Protein AF-A0AAV6AL67-F1 (afdb_monomer_lite)

Secondary structure (DSSP, 8-state):
-------S-EEEEE-TTS-EEEEE--PPP---SS--S--SS--EEEPPPPB-TTS-S-TTT---B-HHHHHHHHHHHHHTT-EEE---

Structure (mmCIF, N/CA/C/O backbone):
data_AF-A0AAV6AL67-F1
#
_entry.id   AF-A0AAV6AL67-F1
#
loop_
_atom_site.group_PDB
_atom_site.id
_atom_site.type_symbol
_atom_site.label_atom_id
_atom_site.label_alt_id
_atom_site.label_comp_id
_atom_site.label_asym_id
_atom_site.label_entity_id
_atom_site.label_seq_id
_atom_site.pdbx_PDB_ins_code
_atom_site.Cartn_x
_atom_site.Cartn_y
_atom_site.Cartn_z
_atom_site.occupancy
_atom_site.B_iso_or_equiv
_atom_site.auth_seq_id
_atom_site.auth_comp_id
_atom_site.auth_asym_id
_atom_site.auth_atom_id
_atom_site.pdbx_PDB_model_num
ATOM 1 N N . MET A 1 1 ? -7.555 26.431 18.061 1.00 41.31 1 MET A N 1
ATOM 2 C CA . MET A 1 1 ? -8.313 25.179 18.247 1.00 41.31 1 MET A CA 1
ATOM 3 C C . MET A 1 1 ? -9.217 25.049 17.031 1.00 41.31 1 MET A C 1
ATOM 5 O O . MET A 1 1 ? -10.281 25.643 17.019 1.00 41.31 1 MET A O 1
ATOM 9 N N . LEU A 1 2 ? -8.703 24.480 15.937 1.00 44.72 2 LEU A N 1
ATOM 10 C CA . LEU A 1 2 ? -9.443 24.381 14.675 1.00 44.72 2 LEU A CA 1
ATOM 11 C C . LEU A 1 2 ? -10.198 23.052 14.683 1.00 44.72 2 LEU A C 1
ATOM 13 O O . LEU A 1 2 ? -9.563 22.003 14.804 1.00 44.72 2 LEU A O 1
ATOM 17 N N . ASP A 1 3 ? -11.526 23.114 14.589 1.00 47.50 3 ASP A N 1
ATOM 18 C CA . ASP A 1 3 ? -12.383 21.949 14.375 1.00 47.50 3 ASP A CA 1
ATOM 19 C C . ASP A 1 3 ? -11.887 21.197 13.137 1.00 47.50 3 ASP A C 1
ATOM 21 O O . ASP A 1 3 ? -11.984 21.676 12.006 1.00 47.50 3 ASP A O 1
ATOM 25 N N . SER A 1 4 ? -11.284 20.029 13.356 1.00 54.53 4 SER A N 1
ATOM 26 C CA . SER A 1 4 ? -10.886 19.157 12.256 1.00 54.53 4 SER A CA 1
ATOM 27 C C . SER A 1 4 ? -12.151 18.542 11.656 1.00 54.53 4 SER A C 1
ATOM 29 O O . SER A 1 4 ? -12.985 18.044 12.418 1.00 54.53 4 SER A O 1
ATOM 31 N N . PRO A 1 5 ? -12.324 18.556 10.323 1.00 56.00 5 PRO A N 1
ATOM 32 C CA . PRO A 1 5 ? -13.528 18.037 9.687 1.00 56.00 5 PRO A CA 1
ATOM 33 C C . PRO A 1 5 ? -13.677 16.551 10.025 1.00 56.00 5 PRO A C 1
ATO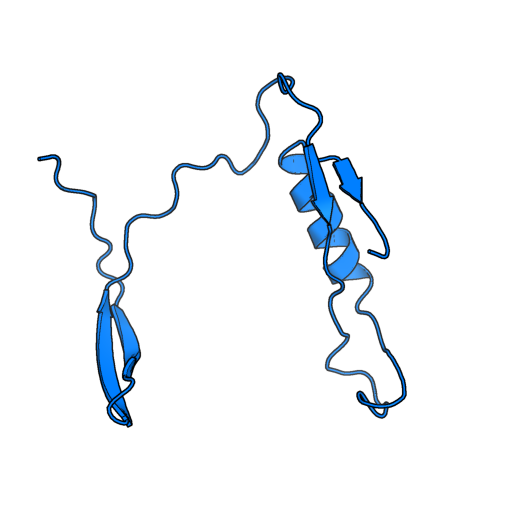M 35 O O . PRO A 1 5 ? -12.914 15.705 9.564 1.00 56.00 5 PRO A O 1
ATOM 38 N N . THR A 1 6 ? -14.636 16.232 10.889 1.00 59.44 6 THR A N 1
ATOM 39 C CA . THR A 1 6 ? -14.909 14.860 11.315 1.00 59.44 6 THR A CA 1
ATOM 40 C C . THR A 1 6 ? -15.813 14.198 10.288 1.00 59.44 6 THR A C 1
ATOM 42 O O . THR A 1 6 ? -16.853 14.735 9.907 1.00 59.44 6 THR A O 1
ATOM 45 N N . THR A 1 7 ? -15.413 13.023 9.807 1.00 73.69 7 THR A N 1
ATOM 46 C CA . THR A 1 7 ? -16.275 12.230 8.927 1.00 73.69 7 THR A CA 1
ATOM 47 C C . THR A 1 7 ? -17.393 11.582 9.751 1.00 73.69 7 THR A C 1
ATOM 49 O O . THR A 1 7 ? -17.227 11.303 10.941 1.00 73.69 7 THR A O 1
ATOM 52 N N . LYS A 1 8 ? -18.558 11.340 9.136 1.00 84.44 8 LYS A N 1
ATOM 53 C CA . LYS A 1 8 ? -19.682 10.644 9.797 1.00 84.44 8 LYS A CA 1
ATOM 54 C C . LYS A 1 8 ? -19.480 9.121 9.848 1.00 84.44 8 LYS A C 1
ATOM 56 O O . LYS A 1 8 ? -20.247 8.425 10.503 1.00 84.44 8 LYS A O 1
ATOM 61 N N . THR A 1 9 ? -18.464 8.604 9.162 1.00 93.44 9 THR A N 1
ATOM 62 C CA . THR A 1 9 ? -18.205 7.170 9.046 1.00 93.44 9 THR A CA 1
ATOM 63 C C . THR A 1 9 ? -17.670 6.607 10.358 1.00 93.44 9 THR A C 1
ATOM 65 O O . THR A 1 9 ? -16.670 7.090 10.900 1.00 93.44 9 THR A O 1
ATOM 68 N N . THR A 1 10 ? -18.327 5.563 10.854 1.00 95.38 10 THR A N 1
ATOM 69 C CA . THR A 1 10 ? -17.944 4.850 12.073 1.00 95.38 10 THR A CA 1
ATOM 70 C C . THR A 1 10 ? -17.705 3.370 11.786 1.00 95.38 10 THR A C 1
ATOM 72 O O . THR A 1 10 ? -18.287 2.793 10.869 1.00 95.38 10 THR A O 1
ATOM 75 N N . LEU A 1 11 ? -16.810 2.764 12.564 1.00 96.25 11 LEU A N 1
ATOM 76 C CA . LEU A 1 11 ? -16.453 1.348 12.516 1.00 96.25 11 LEU A CA 1
ATOM 77 C C . LEU A 1 11 ? -16.507 0.762 13.923 1.00 96.25 11 LEU A C 1
ATOM 79 O O . LEU A 1 11 ? -16.188 1.437 14.894 1.00 96.25 11 LEU A O 1
ATOM 83 N N . ARG A 1 12 ? -16.859 -0.514 14.050 1.00 97.75 12 ARG A N 1
ATOM 84 C CA . ARG A 1 12 ? -16.762 -1.237 15.321 1.00 97.75 12 ARG A CA 1
ATOM 85 C C . ARG A 1 12 ? -15.398 -1.918 15.399 1.00 97.75 12 ARG A C 1
ATOM 87 O O . ARG A 1 12 ? -15.126 -2.797 14.588 1.00 97.75 12 ARG A O 1
ATOM 94 N N . LEU A 1 13 ? -14.553 -1.514 16.347 1.00 97.56 13 LEU A N 1
ATOM 95 C CA . LEU A 1 13 ? -13.192 -2.036 16.511 1.00 97.56 13 LEU A CA 1
ATOM 96 C C . LEU A 1 13 ? -13.029 -2.777 17.846 1.00 97.56 13 LEU A C 1
ATOM 98 O O . LEU A 1 13 ? -13.637 -2.370 18.842 1.00 97.56 13 LEU A O 1
ATOM 102 N N . PRO A 1 14 ? -12.213 -3.847 17.890 1.00 97.81 14 PRO A N 1
ATOM 103 C CA . PRO A 1 14 ? -11.894 -4.528 19.137 1.00 97.81 14 PRO A CA 1
ATOM 104 C C . PRO A 1 14 ? -11.108 -3.613 20.086 1.00 97.81 14 PRO A C 1
ATOM 106 O O . PRO A 1 14 ? -10.323 -2.765 19.656 1.00 97.81 14 PRO A O 1
ATOM 109 N N . THR A 1 15 ? -11.315 -3.795 21.388 1.00 97.44 15 THR A N 1
ATOM 110 C CA . THR A 1 15 ? -10.553 -3.125 22.448 1.00 97.44 15 THR A CA 1
ATOM 111 C C . THR A 1 15 ? -9.550 -4.082 23.082 1.00 97.44 15 THR A C 1
ATOM 113 O O . THR A 1 15 ? -9.730 -5.299 23.069 1.00 97.44 15 THR A O 1
ATOM 116 N N . LEU A 1 16 ? -8.519 -3.530 23.729 1.00 96.38 16 LEU A N 1
ATOM 117 C CA . LEU A 1 16 ? -7.570 -4.319 24.527 1.00 96.38 16 LEU A CA 1
ATOM 118 C C . LEU A 1 16 ? -8.243 -5.068 25.691 1.00 96.38 16 LEU A C 1
ATOM 120 O O . LEU A 1 16 ? -7.731 -6.085 26.142 1.00 96.38 16 LEU A O 1
ATOM 124 N N . SER A 1 17 ? -9.399 -4.592 26.161 1.00 96.31 17 SER A N 1
ATOM 125 C CA . SER A 1 17 ? -10.208 -5.254 27.191 1.00 96.31 17 SER A CA 1
ATOM 126 C C . SER A 1 17 ? -11.071 -6.411 26.663 1.00 96.31 17 SER A C 1
ATOM 128 O O . SER A 1 17 ? -11.872 -6.955 27.417 1.00 96.31 17 SER A O 1
ATOM 130 N N . GLY A 1 18 ? -10.946 -6.776 25.380 1.00 96.62 18 GLY A N 1
ATOM 131 C CA . GLY A 1 18 ? -11.735 -7.841 24.747 1.00 96.62 18 GLY A CA 1
ATOM 132 C C . GLY A 1 18 ? -13.163 -7.432 24.369 1.00 96.62 18 GLY A C 1
ATOM 133 O O . GLY A 1 18 ? -13.957 -8.272 23.953 1.00 96.62 18 GLY A O 1
ATOM 134 N N . GLY A 1 19 ? -13.503 -6.149 24.509 1.00 97.56 19 GLY A N 1
ATOM 135 C CA . GLY A 1 19 ? -14.779 -5.584 24.087 1.00 97.56 19 GLY A CA 1
ATOM 136 C C . GLY A 1 19 ? -14.741 -5.051 22.655 1.00 97.56 19 GLY A C 1
ATOM 137 O O . GLY A 1 19 ? -13.760 -5.191 21.926 1.00 97.56 19 GLY A O 1
ATOM 138 N N . VAL A 1 20 ? -15.829 -4.394 22.259 1.00 98.19 20 VAL A N 1
ATOM 139 C CA . VAL A 1 20 ? -15.945 -3.699 20.974 1.00 98.19 20 VAL A CA 1
ATOM 140 C C . VAL A 1 20 ? -16.358 -2.260 21.239 1.00 98.19 20 VAL A C 1
ATOM 142 O O . VAL A 1 20 ? -17.297 -2.023 21.996 1.00 98.19 20 VAL A O 1
ATOM 145 N N . GLN A 1 21 ? -15.691 -1.311 20.590 1.00 97.56 21 GLN A N 1
ATOM 146 C CA . GLN A 1 21 ? -16.025 0.110 20.657 1.00 97.56 21 GLN A CA 1
ATOM 147 C C . GLN A 1 21 ? -16.333 0.670 19.271 1.00 97.56 21 GLN A C 1
ATOM 149 O O . GLN A 1 21 ? -15.811 0.191 18.263 1.00 97.56 21 GLN A O 1
ATOM 154 N N . GLU A 1 22 ? -17.174 1.699 19.218 1.00 97.56 22 GLU A N 1
ATOM 155 C CA . GLU A 1 22 ? -17.351 2.486 18.004 1.00 97.56 22 GLU A CA 1
ATOM 156 C C . GLU A 1 22 ? -16.167 3.450 17.838 1.00 97.56 22 GLU A C 1
ATOM 158 O O . GLU A 1 22 ? -15.851 4.233 18.730 1.00 97.56 22 GLU A O 1
ATOM 163 N N . TYR A 1 23 ? -15.518 3.392 16.681 1.00 94.62 23 TYR A N 1
ATOM 164 C CA . TYR A 1 23 ? -14.439 4.270 16.265 1.00 94.62 23 TYR A CA 1
ATOM 165 C C . TYR A 1 23 ? -14.905 5.137 15.100 1.00 94.62 23 TYR A C 1
ATOM 167 O O . TYR A 1 23 ? -15.298 4.631 14.048 1.00 94.62 23 TYR A O 1
ATOM 175 N N . ARG A 1 24 ? -14.844 6.455 15.278 1.00 94.56 24 ARG A N 1
ATOM 176 C CA . ARG A 1 24 ? -15.145 7.424 14.223 1.00 94.56 24 ARG A CA 1
ATOM 177 C C . ARG A 1 24 ? -13.878 7.754 13.447 1.00 94.56 24 ARG A C 1
ATOM 179 O O . ARG A 1 24 ? -12.873 8.128 14.049 1.00 94.56 24 ARG A O 1
ATOM 186 N N . LEU A 1 25 ? -13.941 7.656 12.120 1.00 93.12 25 LEU A N 1
ATOM 187 C CA . LEU A 1 25 ? -12.798 7.975 11.270 1.00 93.12 25 LEU A CA 1
ATOM 188 C C . LEU A 1 25 ? -12.487 9.480 11.302 1.00 93.12 25 LEU A C 1
ATOM 190 O O . LEU A 1 25 ? -13.382 10.330 11.217 1.00 93.12 25 LEU A O 1
ATOM 194 N N . GLY A 1 26 ? -11.196 9.805 11.387 1.00 89.75 26 GLY A N 1
ATOM 195 C CA . GLY A 1 26 ? -10.700 11.171 11.229 1.00 89.75 26 GLY A CA 1
ATOM 196 C C . GLY A 1 26 ? -10.814 11.680 9.788 1.00 89.75 26 GLY A C 1
ATOM 197 O O . GLY A 1 26 ? -11.214 10.951 8.879 1.00 89.75 26 GLY A O 1
ATOM 198 N N . ALA A 1 27 ? -10.447 12.945 9.581 1.00 87.62 27 ALA A N 1
ATOM 199 C CA . ALA A 1 27 ? -10.307 13.507 8.241 1.00 87.62 27 ALA A CA 1
ATOM 200 C C . ALA A 1 27 ? -9.299 12.694 7.411 1.00 87.62 27 ALA A C 1
ATOM 202 O O . ALA A 1 27 ? -8.304 12.197 7.943 1.00 87.62 27 ALA A O 1
ATOM 203 N N . ALA A 1 28 ? -9.534 12.599 6.100 1.00 84.75 28 ALA A N 1
ATOM 204 C CA . ALA A 1 28 ? -8.544 12.040 5.188 1.00 84.75 28 ALA A CA 1
ATOM 205 C C . ALA A 1 28 ? -7.239 12.850 5.251 1.00 84.75 28 ALA A C 1
ATOM 207 O O . ALA A 1 28 ? -7.257 14.067 5.453 1.00 84.75 28 ALA A O 1
ATOM 208 N N . SER A 1 29 ? -6.108 12.166 5.068 1.00 82.12 29 SER A N 1
ATOM 209 C CA . SER A 1 29 ? -4.810 12.834 5.046 1.00 82.12 29 SER A CA 1
ATOM 210 C C . SER A 1 29 ? -4.754 13.884 3.925 1.00 82.12 29 SER A C 1
ATOM 212 O O . SER A 1 29 ? -5.219 13.599 2.820 1.00 82.12 29 SER A O 1
ATOM 214 N N . PRO A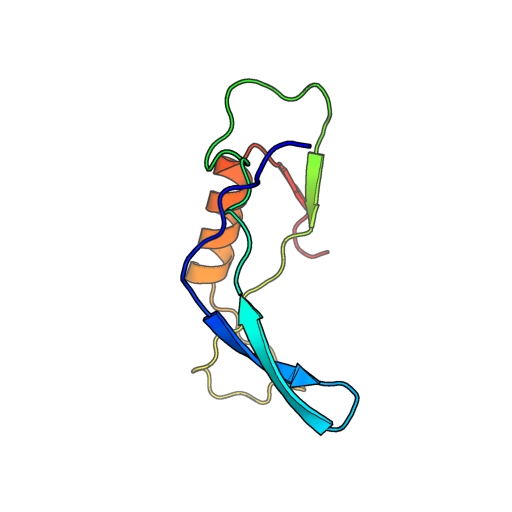 1 30 ? -4.148 15.066 4.153 1.00 81.88 30 PRO A N 1
ATOM 215 C CA . PRO A 1 30 ? -4.006 16.094 3.124 1.00 81.88 30 PRO A CA 1
ATOM 216 C C . PRO A 1 30 ? -2.934 15.760 2.071 1.00 81.88 30 PRO A C 1
ATOM 218 O O . PRO A 1 30 ? -2.599 16.618 1.253 1.00 81.88 30 PRO A O 1
ATOM 221 N N . TYR A 1 31 ? -2.336 14.562 2.106 1.00 81.31 31 TYR A N 1
ATOM 222 C CA . TYR A 1 31 ? -1.262 14.206 1.185 1.00 81.31 31 TYR A CA 1
ATOM 223 C C . TYR A 1 31 ? -1.753 14.122 -0.265 1.00 81.31 31 TYR A C 1
ATOM 225 O O . TYR A 1 31 ? -2.841 13.605 -0.533 1.00 81.31 31 TYR A O 1
ATOM 233 N N . PRO A 1 32 ? -0.950 14.620 -1.219 1.00 79.25 32 PRO A N 1
ATOM 234 C CA . PRO A 1 32 ? -1.318 14.592 -2.621 1.00 79.25 32 PRO A CA 1
ATOM 235 C C . PRO A 1 32 ? -1.281 13.159 -3.162 1.00 79.25 32 PRO A C 1
ATOM 237 O O . PRO A 1 32 ? -0.437 12.358 -2.775 1.00 79.25 32 PRO A O 1
ATOM 240 N N . SER A 1 33 ? -2.159 12.856 -4.117 1.00 83.38 33 SER A N 1
ATOM 241 C CA . SER A 1 33 ? -2.163 11.574 -4.838 1.00 83.38 33 SER A CA 1
ATOM 242 C C . SER A 1 33 ? -1.086 11.486 -5.929 1.00 83.38 33 SER A C 1
ATOM 244 O O . SER A 1 33 ? -0.871 10.421 -6.506 1.00 83.38 33 SER A O 1
ATOM 246 N N . MET A 1 34 ? -0.424 12.607 -6.232 1.00 87.12 34 MET A N 1
ATOM 247 C CA . MET A 1 34 ? 0.637 12.718 -7.226 1.00 87.12 34 MET A CA 1
ATOM 248 C C . MET A 1 34 ? 1.602 13.848 -6.864 1.00 87.12 34 MET A C 1
ATOM 250 O O . MET A 1 34 ? 1.188 14.892 -6.354 1.00 87.12 34 MET A O 1
ATOM 254 N N . VAL A 1 35 ? 2.886 13.654 -7.145 1.00 90.31 35 VAL A N 1
ATOM 255 C CA . VAL A 1 35 ? 3.927 14.643 -6.871 1.00 90.31 35 VAL A CA 1
ATOM 256 C C . VAL A 1 35 ? 3.757 15.905 -7.722 1.00 90.31 35 VAL A C 1
ATOM 258 O O . VAL A 1 35 ? 3.399 15.846 -8.897 1.00 90.31 35 VAL A O 1
ATOM 261 N N . LYS A 1 36 ? 4.034 17.071 -7.129 1.00 86.31 36 LYS A N 1
ATOM 262 C CA . LYS A 1 36 ? 4.078 18.364 -7.825 1.00 86.31 36 LYS A CA 1
ATOM 263 C C . LYS A 1 36 ? 5.474 18.968 -7.676 1.00 86.31 36 LYS A C 1
ATOM 265 O O . LYS A 1 36 ? 5.750 19.651 -6.696 1.00 86.31 36 LYS A O 1
ATOM 270 N N . GLY A 1 37 ? 6.334 18.717 -8.660 1.00 87.50 37 GLY A N 1
ATOM 271 C CA . GLY A 1 37 ? 7.705 19.234 -8.696 1.00 87.50 37 GLY A CA 1
ATOM 272 C C . GLY A 1 37 ? 8.736 18.346 -7.983 1.00 87.50 37 GLY A C 1
ATOM 273 O O . GLY A 1 37 ? 8.384 17.322 -7.402 1.00 87.50 37 GLY A O 1
ATOM 274 N N . PRO A 1 38 ? 10.027 18.700 -8.071 1.00 87.69 38 PRO A N 1
ATOM 275 C CA . PRO A 1 38 ? 11.108 17.876 -7.547 1.00 87.69 38 PRO A CA 1
ATOM 276 C C . PRO A 1 38 ? 11.192 17.928 -6.019 1.00 87.69 38 PRO A C 1
ATOM 278 O O . PRO A 1 38 ? 10.875 18.936 -5.385 1.00 87.69 38 PRO A O 1
ATOM 281 N N . PHE A 1 39 ? 11.697 16.850 -5.427 1.00 91.12 39 PHE A N 1
ATOM 282 C CA . PHE A 1 39 ? 12.025 16.808 -4.007 1.00 91.12 39 PHE A CA 1
ATOM 283 C C . PHE A 1 39 ? 13.349 17.512 -3.712 1.00 91.12 39 PHE A C 1
ATOM 285 O O . PHE A 1 39 ? 14.284 17.493 -4.508 1.00 91.12 39 PHE A O 1
ATOM 292 N N . ASN A 1 40 ? 13.460 18.073 -2.507 1.00 95.19 40 ASN A N 1
ATOM 293 C CA . ASN A 1 40 ? 14.723 18.585 -1.969 1.00 95.19 40 ASN A CA 1
ATOM 294 C C . ASN A 1 40 ? 15.551 17.493 -1.258 1.00 95.19 40 ASN A C 1
ATOM 296 O O . ASN A 1 40 ? 16.534 17.807 -0.581 1.00 95.19 40 ASN A O 1
ATOM 300 N N . ARG A 1 41 ? 15.127 16.226 -1.345 1.00 95.81 41 ARG A N 1
ATOM 301 C CA . ARG A 1 41 ? 15.768 15.040 -0.766 1.00 95.81 41 ARG A CA 1
ATOM 302 C C . ARG A 1 41 ? 15.625 13.868 -1.729 1.00 95.81 41 ARG A C 1
ATOM 304 O O . ARG A 1 41 ? 14.650 13.791 -2.471 1.00 95.81 41 ARG A O 1
ATOM 311 N N . VAL A 1 42 ? 16.567 12.933 -1.659 1.00 95.25 42 VAL A N 1
ATOM 312 C CA . VAL A 1 42 ? 16.423 11.629 -2.307 1.00 95.25 42 VAL A CA 1
ATOM 313 C C . VAL A 1 42 ? 15.632 10.733 -1.361 1.00 95.25 42 VAL A C 1
ATOM 315 O O . VAL A 1 42 ? 16.088 10.454 -0.254 1.00 95.25 42 VAL A O 1
ATOM 318 N N . ALA A 1 43 ? 14.434 10.330 -1.776 1.00 94.94 43 ALA A N 1
ATOM 319 C CA . ALA A 1 43 ? 13.537 9.510 -0.973 1.00 94.94 43 ALA A CA 1
ATOM 320 C C . ALA A 1 43 ? 13.272 8.176 -1.678 1.00 94.94 43 ALA A C 1
ATOM 322 O O . ALA A 1 43 ? 12.763 8.148 -2.802 1.00 94.94 43 ALA A O 1
ATOM 323 N N . PHE A 1 44 ? 13.603 7.083 -0.991 1.00 97.00 44 PHE A N 1
ATOM 324 C CA . PHE A 1 44 ? 13.282 5.725 -1.414 1.00 97.00 44 PHE A CA 1
ATOM 325 C C . PHE A 1 44 ? 12.170 5.151 -0.544 1.00 97.00 44 PHE A C 1
ATOM 327 O O . PHE A 1 44 ? 12.158 5.353 0.670 1.00 97.00 44 PHE A O 1
ATOM 334 N N . ALA A 1 45 ? 11.272 4.398 -1.165 1.00 97.50 45 ALA A N 1
ATOM 335 C CA . ALA A 1 45 ? 10.344 3.522 -0.470 1.00 97.50 45 ALA A CA 1
ATOM 336 C C . ALA A 1 45 ? 10.840 2.074 -0.587 1.00 97.50 45 ALA A C 1
ATOM 338 O O . ALA A 1 45 ? 11.030 1.579 -1.699 1.00 97.50 45 ALA A O 1
ATOM 339 N N . ALA A 1 46 ? 11.036 1.401 0.550 1.00 98.25 46 ALA A N 1
ATOM 340 C CA . ALA A 1 46 ? 11.186 -0.052 0.590 1.00 98.25 46 ALA A CA 1
ATOM 341 C C . ALA A 1 46 ? 9.799 -0.668 0.370 1.00 98.25 46 ALA A C 1
ATOM 343 O O . ALA A 1 46 ? 8.934 -0.612 1.248 1.00 98.25 46 ALA A O 1
ATOM 344 N N . ALA A 1 47 ? 9.544 -1.130 -0.853 1.00 97.56 47 ALA A N 1
ATOM 345 C CA . ALA A 1 47 ? 8.213 -1.549 -1.273 1.00 97.56 47 ALA A CA 1
ATOM 346 C C . ALA A 1 47 ? 7.953 -3.015 -0.911 1.00 97.56 47 ALA A C 1
ATOM 348 O O . ALA A 1 47 ? 8.783 -3.884 -1.158 1.00 97.56 47 ALA A O 1
ATOM 349 N N . HIS A 1 48 ? 6.762 -3.299 -0.384 1.00 97.75 48 HIS A N 1
ATOM 350 C CA . HIS A 1 48 ? 6.325 -4.667 -0.116 1.00 97.75 48 HIS A CA 1
ATOM 351 C C . HIS A 1 48 ? 5.915 -5.397 -1.408 1.00 97.75 48 HIS A C 1
ATOM 353 O O . HIS A 1 48 ? 5.675 -4.783 -2.454 1.00 97.75 48 HIS A O 1
ATOM 359 N N . VAL A 1 49 ? 5.794 -6.722 -1.332 1.00 97.75 49 VAL A N 1
ATOM 360 C CA . VAL A 1 49 ? 5.186 -7.564 -2.374 1.00 97.75 49 VAL A CA 1
ATOM 361 C C . VAL A 1 49 ? 3.749 -7.913 -2.001 1.00 97.75 49 VAL A C 1
ATOM 363 O O . VAL A 1 49 ? 3.413 -8.004 -0.821 1.00 97.75 49 VAL A O 1
ATOM 366 N N . VAL A 1 50 ? 2.897 -8.104 -3.005 1.00 98.12 50 VAL A N 1
ATOM 367 C CA . VAL A 1 50 ? 1.528 -8.585 -2.806 1.00 98.12 50 VAL A CA 1
ATOM 368 C C . VAL A 1 50 ? 1.515 -10.086 -3.072 1.00 98.12 50 VAL A C 1
ATOM 370 O O . VAL A 1 50 ? 1.891 -10.529 -4.156 1.00 98.12 50 VAL A O 1
ATOM 373 N N . ALA A 1 51 ? 1.112 -10.877 -2.077 1.00 97.38 51 ALA A N 1
ATOM 374 C CA . ALA A 1 51 ? 0.929 -12.315 -2.253 1.00 97.38 51 ALA A CA 1
ATOM 375 C C . ALA A 1 51 ? -0.265 -12.589 -3.177 1.00 97.38 51 ALA A C 1
ATOM 377 O O . ALA A 1 51 ? -1.265 -11.878 -3.108 1.00 97.38 51 ALA A O 1
ATOM 378 N N . ASN A 1 52 ? -0.182 -13.632 -4.004 1.00 97.81 52 ASN A N 1
ATOM 379 C CA . ASN A 1 52 ? -1.324 -14.136 -4.761 1.00 97.81 52 ASN A CA 1
ATOM 380 C C . ASN A 1 52 ? -2.165 -15.052 -3.852 1.00 97.81 52 ASN A C 1
ATOM 382 O O . ASN A 1 52 ? -1.752 -16.186 -3.598 1.00 97.81 52 ASN A O 1
ATOM 386 N N . PRO A 1 53 ? -3.351 -14.615 -3.387 1.00 95.56 53 PRO A N 1
ATOM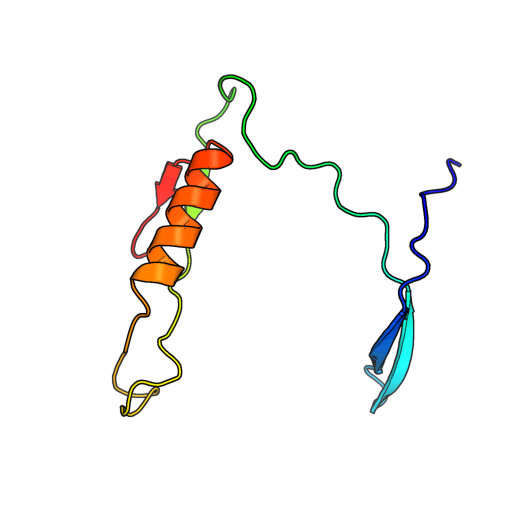 387 C CA . PRO A 1 53 ? -4.131 -15.368 -2.407 1.00 95.56 53 PRO A CA 1
ATOM 388 C C . PRO A 1 53 ? -4.873 -16.569 -3.011 1.00 95.56 53 PRO A C 1
ATOM 390 O O . PRO A 1 53 ? -5.466 -17.347 -2.269 1.00 95.56 53 PRO A O 1
ATOM 393 N N . LEU A 1 54 ? -4.891 -16.703 -4.342 1.00 96.56 54 LEU A N 1
ATOM 394 C CA . LEU A 1 54 ? -5.606 -17.767 -5.055 1.00 96.56 54 LEU A CA 1
ATOM 395 C C . LEU A 1 54 ? -4.674 -18.863 -5.581 1.00 96.56 54 LEU A C 1
ATOM 397 O O . LEU A 1 54 ? -5.146 -19.851 -6.143 1.00 96.56 54 LEU A O 1
ATOM 401 N N . ALA A 1 55 ? -3.360 -18.691 -5.440 1.00 96.56 55 ALA A N 1
ATOM 402 C CA . ALA A 1 55 ? -2.409 -19.712 -5.837 1.00 96.56 55 ALA A CA 1
ATOM 403 C C . ALA A 1 55 ? -2.465 -20.907 -4.874 1.00 96.56 55 ALA A C 1
ATOM 405 O O . ALA A 1 55 ? -2.569 -20.747 -3.659 1.00 96.56 55 ALA A O 1
ATOM 406 N N . LEU A 1 56 ? -2.360 -22.114 -5.427 1.00 95.81 56 LEU A N 1
ATOM 407 C CA . LEU A 1 56 ? -2.321 -23.352 -4.656 1.00 95.81 56 LEU A CA 1
ATOM 408 C C . LEU A 1 56 ? -0.864 -23.712 -4.329 1.00 95.81 56 LEU A C 1
ATOM 410 O O . LEU A 1 56 ? -0.181 -24.320 -5.149 1.00 95.81 56 LEU A O 1
ATOM 414 N N . TYR A 1 57 ? -0.395 -23.312 -3.149 1.00 94.44 57 TYR A N 1
ATOM 415 C CA . TYR A 1 57 ? 0.950 -23.591 -2.633 1.00 94.44 57 TYR A CA 1
ATOM 416 C C . TYR A 1 57 ? 0.937 -23.607 -1.099 1.00 94.44 57 TYR A C 1
ATOM 418 O O . TYR A 1 57 ? -0.037 -23.166 -0.487 1.00 94.44 57 TYR A O 1
ATOM 426 N N . ASP A 1 58 ? 2.003 -24.113 -0.476 1.00 95.19 58 ASP A N 1
ATOM 427 C CA . ASP A 1 58 ? 2.207 -23.949 0.965 1.00 95.19 58 ASP A CA 1
ATOM 428 C C . ASP A 1 58 ? 2.820 -22.561 1.233 1.00 95.19 58 ASP A C 1
ATOM 430 O O . ASP A 1 58 ? 3.980 -22.337 0.876 1.00 95.19 58 ASP A O 1
ATOM 434 N N . PRO A 1 59 ? 2.090 -21.620 1.861 1.00 94.19 59 PRO A N 1
ATOM 435 C CA . PRO A 1 59 ? 2.570 -20.258 2.067 1.00 94.19 59 PRO A CA 1
ATOM 436 C C . PRO A 1 59 ? 3.690 -20.130 3.103 1.00 94.19 59 PRO A C 1
ATOM 438 O O . PRO A 1 59 ? 4.269 -19.052 3.222 1.00 94.19 59 PRO A O 1
ATOM 441 N N . TRP A 1 60 ? 3.989 -21.189 3.861 1.00 94.56 60 TRP A N 1
ATOM 442 C CA . TRP A 1 60 ? 5.116 -21.208 4.792 1.00 94.56 60 TRP A CA 1
ATOM 443 C C . TRP A 1 60 ? 6.428 -21.651 4.145 1.00 94.56 60 TRP A C 1
ATOM 445 O O . TRP A 1 60 ? 7.491 -21.362 4.695 1.00 94.56 60 TRP A O 1
ATOM 455 N N . VAL A 1 61 ? 6.361 -22.356 3.015 1.00 96.06 61 VAL A N 1
ATOM 456 C CA . VAL A 1 61 ? 7.528 -22.965 2.358 1.00 96.06 61 VAL A CA 1
ATOM 457 C C . VAL A 1 61 ? 7.823 -22.302 1.015 1.00 96.06 61 VAL A C 1
ATOM 459 O O . VAL A 1 61 ? 8.984 -22.046 0.704 1.00 96.06 61 VAL A O 1
ATOM 462 N N . ASP A 1 62 ? 6.780 -21.989 0.249 1.00 95.50 62 ASP A N 1
ATOM 463 C CA . ASP A 1 62 ? 6.866 -21.409 -1.087 1.00 95.50 62 ASP A CA 1
ATOM 464 C C . ASP A 1 62 ? 6.280 -19.990 -1.127 1.00 95.50 62 ASP A C 1
ATOM 466 O O . ASP A 1 62 ? 5.747 -19.460 -0.152 1.00 95.50 62 ASP A O 1
ATOM 470 N N . THR A 1 63 ? 6.385 -19.326 -2.279 1.00 95.25 63 THR A N 1
ATOM 471 C CA . THR A 1 63 ? 5.840 -17.978 -2.485 1.00 95.25 63 THR A CA 1
ATOM 472 C C . THR A 1 63 ? 5.164 -17.873 -3.843 1.00 95.25 63 THR A C 1
ATOM 474 O O . THR A 1 63 ? 5.757 -18.200 -4.869 1.00 95.25 63 THR A O 1
ATOM 477 N N . ALA A 1 64 ? 3.950 -17.326 -3.862 1.00 97.44 64 ALA A N 1
ATOM 478 C CA . ALA A 1 64 ? 3.290 -16.885 -5.080 1.00 97.44 64 A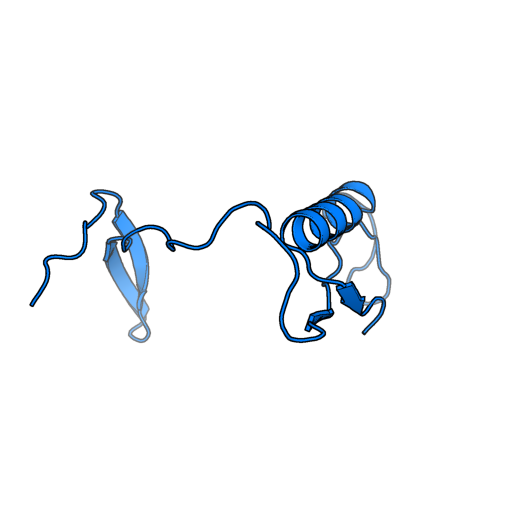LA A CA 1
ATOM 479 C C . ALA A 1 64 ? 3.037 -15.378 -5.000 1.00 97.44 64 ALA A C 1
ATOM 481 O O . ALA A 1 64 ? 2.360 -14.898 -4.091 1.00 97.44 64 ALA A O 1
ATOM 482 N N . ILE A 1 65 ? 3.585 -14.629 -5.955 1.00 97.44 65 ILE A N 1
ATOM 483 C CA . ILE A 1 65 ? 3.447 -13.171 -6.023 1.00 97.44 65 ILE A CA 1
ATOM 484 C C . ILE A 1 65 ? 2.337 -12.823 -7.013 1.00 97.44 65 ILE A C 1
ATOM 486 O O . ILE A 1 65 ? 2.311 -13.329 -8.135 1.00 97.44 65 ILE A O 1
ATOM 490 N N . ASP A 1 66 ? 1.442 -11.927 -6.610 1.00 98.31 66 ASP A N 1
ATOM 491 C CA . ASP A 1 66 ? 0.589 -11.202 -7.544 1.00 98.31 66 ASP A CA 1
ATOM 492 C C . ASP A 1 66 ? 1.419 -10.071 -8.157 1.00 98.31 66 ASP A C 1
ATOM 494 O O . ASP A 1 66 ? 1.606 -9.009 -7.553 1.00 98.31 66 ASP A O 1
ATOM 498 N N . TRP A 1 67 ? 1.977 -10.322 -9.342 1.00 98.06 67 TRP A N 1
ATOM 499 C CA . TRP A 1 67 ? 2.847 -9.366 -10.024 1.00 98.06 67 TRP A CA 1
ATOM 500 C C . TRP A 1 67 ? 2.113 -8.104 -10.469 1.00 98.06 67 TRP A C 1
ATOM 502 O O . TRP A 1 67 ? 2.703 -7.023 -10.438 1.00 98.06 67 TRP A O 1
ATOM 512 N N . ASP A 1 68 ? 0.834 -8.205 -10.826 1.00 98.50 68 ASP A N 1
ATOM 513 C CA . ASP A 1 68 ? 0.058 -7.063 -11.299 1.00 98.50 68 ASP A CA 1
ATOM 514 C C . ASP A 1 68 ? -0.213 -6.079 -10.161 1.00 98.50 68 ASP A C 1
ATOM 516 O O . ASP A 1 68 ? 0.046 -4.877 -10.308 1.00 98.50 68 ASP A O 1
ATOM 520 N N . ALA A 1 69 ? -0.654 -6.578 -9.003 1.00 98.50 69 ALA A N 1
ATOM 521 C CA . ALA A 1 69 ? -0.875 -5.766 -7.810 1.00 98.50 69 ALA A CA 1
ATOM 522 C C . ALA A 1 69 ? 0.448 -5.230 -7.240 1.00 98.50 69 ALA A C 1
ATOM 524 O O . ALA A 1 69 ? 0.562 -4.044 -6.914 1.00 98.50 69 ALA A O 1
ATOM 525 N N . THR A 1 70 ? 1.480 -6.077 -7.210 1.00 98.50 70 THR A N 1
ATOM 526 C CA . THR A 1 70 ? 2.853 -5.709 -6.841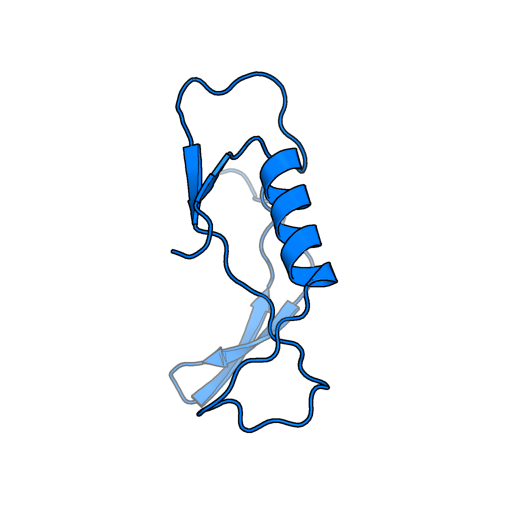 1.00 98.50 70 THR A CA 1
ATOM 527 C C . THR A 1 70 ? 3.328 -4.533 -7.694 1.00 98.50 70 THR A C 1
ATOM 529 O O . THR A 1 70 ? 3.703 -3.500 -7.138 1.00 98.50 70 THR A O 1
ATOM 532 N N . MET A 1 71 ? 3.222 -4.612 -9.024 1.00 98.25 71 MET A N 1
ATOM 533 C CA . MET A 1 71 ? 3.627 -3.534 -9.931 1.00 98.25 71 MET A CA 1
ATOM 534 C C . MET A 1 71 ? 2.711 -2.310 -9.891 1.00 98.25 71 MET A C 1
ATOM 536 O O . MET A 1 71 ? 3.187 -1.187 -10.083 1.00 98.25 71 MET A O 1
ATOM 540 N N . ALA A 1 72 ? 1.418 -2.477 -9.607 1.00 98.38 72 ALA A N 1
ATOM 541 C CA . ALA A 1 72 ? 0.508 -1.354 -9.397 1.00 98.38 72 ALA A CA 1
ATOM 542 C C . ALA A 1 72 ? 0.954 -0.481 -8.218 1.00 98.38 72 ALA A C 1
ATOM 544 O O . ALA A 1 72 ? 0.959 0.747 -8.338 1.00 98.38 72 ALA A O 1
ATOM 545 N N . PHE A 1 73 ? 1.419 -1.094 -7.128 1.00 97.62 73 PHE A N 1
ATOM 546 C CA . PHE A 1 73 ? 1.944 -0.353 -5.985 1.00 97.62 73 PHE A CA 1
ATOM 547 C C . PHE A 1 73 ? 3.232 0.417 -6.322 1.00 97.62 73 PHE A C 1
ATOM 549 O O . PHE A 1 73 ? 3.373 1.574 -5.929 1.00 97.62 73 PHE A O 1
ATOM 556 N N . ARG A 1 74 ? 4.136 -0.152 -7.135 1.00 98.00 74 ARG A N 1
ATOM 557 C CA . ARG A 1 74 ? 5.331 0.571 -7.624 1.00 98.00 74 ARG A CA 1
ATOM 558 C C . ARG A 1 74 ? 4.950 1.807 -8.431 1.00 98.00 74 ARG A C 1
ATOM 560 O O . ARG A 1 74 ? 5.467 2.891 -8.182 1.00 98.00 74 ARG A O 1
ATOM 567 N N . ARG A 1 75 ? 3.992 1.665 -9.354 1.00 96.88 75 ARG A N 1
ATOM 568 C CA . ARG A 1 75 ? 3.472 2.794 -10.144 1.00 96.88 75 ARG A CA 1
ATOM 569 C C . ARG A 1 75 ? 2.846 3.875 -9.268 1.00 96.88 75 ARG A C 1
ATOM 571 O O . ARG A 1 75 ? 3.025 5.053 -9.559 1.00 96.88 75 ARG A O 1
ATOM 578 N N . HIS A 1 76 ? 2.169 3.491 -8.188 1.00 95.44 76 HIS A N 1
ATOM 579 C CA . HIS A 1 76 ? 1.652 4.435 -7.202 1.00 95.44 76 HIS A CA 1
ATOM 580 C C . HIS A 1 76 ? 2.775 5.183 -6.461 1.00 95.44 76 HIS A C 1
ATOM 582 O O . HIS A 1 76 ? 2.738 6.405 -6.349 1.00 95.44 76 HIS A O 1
ATOM 588 N N . LEU A 1 77 ? 3.818 4.488 -6.004 1.00 95.50 77 LEU A N 1
ATOM 589 C CA . LEU A 1 77 ? 4.964 5.137 -5.357 1.00 95.50 77 LEU A CA 1
ATOM 590 C C . LEU A 1 77 ? 5.698 6.094 -6.307 1.00 95.50 77 LEU A C 1
ATOM 592 O O . LEU A 1 77 ? 6.050 7.207 -5.911 1.00 95.50 77 LEU A O 1
ATOM 596 N N . TRP A 1 78 ? 5.855 5.709 -7.575 1.00 94.31 78 TRP A N 1
ATOM 597 C CA . TRP A 1 78 ? 6.384 6.596 -8.609 1.00 94.31 78 TRP A CA 1
ATOM 598 C C . TRP A 1 78 ? 5.487 7.804 -8.860 1.00 94.31 78 TRP A C 1
ATOM 600 O O . TRP A 1 78 ? 6.005 8.912 -8.986 1.00 94.31 78 TRP A O 1
ATOM 610 N N . SER A 1 79 ? 4.156 7.643 -8.888 1.00 94.19 79 SER A N 1
ATOM 611 C CA . SER A 1 79 ? 3.252 8.792 -9.042 1.00 94.19 79 SER A CA 1
ATOM 612 C C . SER A 1 79 ? 3.384 9.769 -7.875 1.00 94.19 79 SER A C 1
ATOM 614 O O . SER A 1 79 ? 3.216 10.972 -8.060 1.00 94.19 79 SER A O 1
ATOM 616 N N . LEU A 1 80 ? 3.739 9.274 -6.688 1.00 94.25 80 LEU A N 1
ATOM 617 C CA . LEU A 1 80 ? 4.061 10.077 -5.511 1.00 94.25 80 LEU A CA 1
ATOM 618 C C . LEU A 1 80 ? 5.492 10.644 -5.508 1.00 94.25 80 LEU A C 1
ATOM 620 O O . LEU A 1 80 ? 5.807 11.419 -4.612 1.00 94.25 80 LEU A O 1
ATOM 624 N N . GLY A 1 81 ? 6.334 10.325 -6.495 1.00 93.56 81 GLY A N 1
ATOM 625 C CA . GLY A 1 81 ? 7.688 10.872 -6.655 1.00 93.56 81 GLY A CA 1
ATOM 626 C C . GLY A 1 81 ? 8.801 10.095 -5.944 1.00 93.56 81 GLY A C 1
ATOM 627 O O . GLY A 1 81 ? 9.946 10.544 -5.942 1.00 93.56 81 GLY A O 1
ATOM 628 N N . PHE A 1 82 ? 8.502 8.940 -5.346 1.00 95.00 82 PHE A N 1
ATOM 629 C CA . PHE A 1 82 ? 9.515 8.109 -4.695 1.00 95.00 82 PHE A CA 1
ATOM 630 C C . PHE A 1 82 ? 10.335 7.310 -5.708 1.00 95.00 82 PHE A C 1
ATOM 632 O O . PHE A 1 82 ? 9.817 6.843 -6.720 1.00 95.00 82 PHE A O 1
ATOM 639 N N . SER A 1 83 ? 11.609 7.083 -5.391 1.00 95.31 83 SER A N 1
ATOM 640 C CA . SER A 1 83 ? 12.355 5.953 -5.955 1.00 95.31 83 SER A CA 1
ATOM 641 C C . SER A 1 83 ? 12.028 4.677 -5.175 1.00 95.31 83 SER A C 1
ATOM 643 O O . SER A 1 83 ? 11.558 4.744 -4.038 1.00 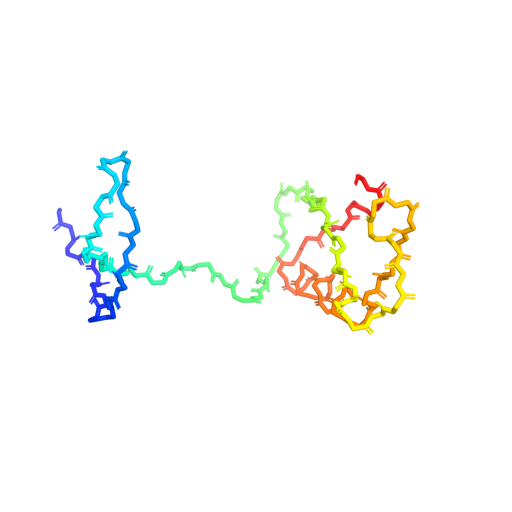95.31 83 SER A O 1
ATOM 645 N N . ILE A 1 84 ? 12.270 3.508 -5.762 1.00 97.12 84 ILE A N 1
ATOM 646 C CA . ILE A 1 84 ? 11.943 2.228 -5.121 1.00 97.12 84 ILE A CA 1
ATOM 647 C C . ILE A 1 84 ? 13.230 1.514 -4.730 1.00 97.12 84 ILE A C 1
ATOM 649 O O . ILE A 1 84 ? 14.135 1.374 -5.550 1.00 97.12 84 ILE A O 1
ATOM 653 N N . ALA A 1 85 ? 13.293 1.070 -3.479 1.00 97.75 85 ALA A N 1
ATOM 654 C CA . ALA A 1 85 ? 14.262 0.084 -3.028 1.00 97.75 85 ALA A CA 1
ATOM 655 C C . ALA A 1 85 ? 13.597 -1.298 -3.133 1.00 97.75 85 ALA A C 1
ATOM 657 O O . ALA A 1 85 ? 12.758 -1.648 -2.302 1.00 97.75 85 ALA A O 1
ATOM 658 N N . GLU A 1 86 ? 13.886 -2.020 -4.218 1.00 95.69 86 GLU A N 1
ATOM 659 C CA . GLU A 1 86 ? 13.300 -3.335 -4.513 1.00 95.69 86 GLU A CA 1
ATOM 660 C C . GLU A 1 86 ? 14.021 -4.466 -3.782 1.00 95.69 86 GLU A C 1
ATOM 662 O O . GLU A 1 86 ? 15.226 -4.382 -3.550 1.00 95.69 86 GLU A O 1
ATOM 667 N N . ALA A 1 87 ? 13.279 -5.543 -3.502 1.00 91.44 87 ALA A N 1
ATOM 668 C CA . ALA A 1 87 ? 13.789 -6.766 -2.872 1.00 91.44 87 ALA A CA 1
ATOM 669 C C . ALA A 1 87 ? 14.579 -6.514 -1.565 1.00 91.44 87 ALA A C 1
ATOM 671 O O . ALA A 1 87 ? 15.623 -7.126 -1.336 1.00 91.44 87 ALA A O 1
ATOM 672 N N . MET A 1 88 ? 14.064 -5.597 -0.739 1.00 92.50 88 MET A N 1
ATOM 673 C CA . MET A 1 88 ? 14.554 -5.261 0.606 1.00 92.50 88 MET A CA 1
ATOM 674 C C . MET A 1 88 ? 13.839 -6.046 1.702 1.00 92.50 88 MET A C 1
ATOM 676 O O . MET A 1 88 ? 12.671 -6.438 1.477 1.00 92.50 88 MET A O 1
#

Sequence (88 aa):
MLDSPTTKTTLRLPTLSGGVQEYRLGAASPYPSMVKGPFNRVAFAAAHVVANPLALYDPWVDTAIDWDATMAFRRHLWSLGFSIAEAM

Foldseek 3Di:
DDPFDWDPDWDWDADPVRDTDIDTDGDDDPQDQADDDADPDQAEDAADFAFDPPDPDDVVPDTHTPVVVSVVVVVSCVRHVHHYDYPD

Radius of gyration: 18.95 Å; chains: 1; bounding box: 36×49×38 Å

pLDDT: mean 91.11, std 12.15, range [41.31, 98.5]

=== Feature glossary ===
The record interleaves many kinds of information about one protein. Here is each kind framed as the question it answers.

Q: Are the domains correctly placed relative to each other?
A: Predicted aligned error is AlphaFold's pairwise confidence. Unlike pLDDT (per-residue), PAE is per-residue-pair and captures whether two parts of the structure are correctly placed relative to each other. Units are ångströms of expected positional error.

Q: Which residues are in helices, strands, or loops?
A: Eight-state secondary structure (DSSP): H is the canonical α-helix, G the tighter 3₁₀-helix, I the wider π-helix; E/B are β-structure, T and S are turns and bends, and '-' is everything else. DSSP derives these from the pattern of main-chain N–H···O=C hydrogen bonds, not from the sequence.

Q: What if only a Cα trace is available?
A: P-SEA three-state annotation labels each residue as helix, strand, or coil based purely on the geometry of the Cα trace. It serves as a fallback when the full backbone (and thus DSSP) is unavailable.

Q: What are the backbone torsion angles?
A: φ (phi) and ψ (psi) are the two rotatable backbone dihedrals per residue: φ is the C(i-1)–N–Cα–C torsion, ψ is the N–Cα–C–N(i+1) torsion, both in degrees on (−180°, 180°]. α-helical residues cluster near (−60°, −45°); β-strand residues near (−120°, +130°). A Ramachandran plot is simply a scatter of (φ, ψ) for every residue.

Q: What known structures does this most resemble?
A: Structural nearest neighbors (via Foldseek easy-search vs the PDB). Reported per hit: target PDB id, E-value, and alignment TM-score. A TM-score above ~0.5 is the conventional threshold for 'same fold'.

Q: What family and function is it annotated with?
A: Database cross-references. InterPro integrates a dozen domain/family signature databases into unified entries with residue-range hits. GO terms attach function/process/location labels with evidence codes. CATH codes position the fold in a four-level structural taxonomy. Organism is the NCBI-taxonomy species name.

Q: Which residues are buried vs exposed?
A: Solvent accessibility: the surface area of each residue that a 1.4 Å water probe can touch, in Å². When only backbone atoms are present the absolute values are lower than full-atom SASA (side chains contribute most of the area) and are flagged as backbone-only.

Q: What do the diagnostic plots show?
A: Three diagnostic plots accompany the record. The Cα contact map visualizes the tertiary structure as a 2D adjacency matrix (8 Å cutoff, sequence-local contacts suppressed). The Ramachandran plot shows the distribution of backbone (φ, ψ) torsions, with points in the α and β basins reflecting secondary structure content. The PAE plot shows AlphaFold's inter-residue confidence as a color matrix.

Q: What is the amino-acid chain?
A: The amino-acid sequence is the protein's primary structure: the linear order of residues from the N-terminus to the C-terminus, written in one-letter code. Everything else here — the 3D coordinates, the secondary structure, the domain annotations — is ultimately a consequence of this string.

Q: What do the rendered images show?
A: The six renders are orthographic views along the three Cartesian axes in both directions. Representation (cartoon, sticks, or surface) and color scheme (sequence-rainbow or by-chain) vary across proteins so the training set covers all the common visualization conventions.

Q: Where is each backbone atom in 3D?
A: The mmCIF table is the protein's shape written out atom by atom. For each backbone N, Cα, C, and carbonyl O, it records an (x, y, z) coordinate triple in Å plus the residue type, chain letter, and residue number.

Q: How mobile is each atom in the crystal?
A: For experimental (PDB) structures, the B-factor (temperature factor) quantifies the positional spread of each atom in the crystal — a combination of thermal vibration and static disorder — in units of Å². High B-factors mark flexible loops or poorly resolved regions; low B-factors mark the rigid, well-ordered core.

Q: How big and how compact is the whole molecule?
A: Three whole-structure scalars: the radius of gyration (RMS distance of Cα from centroid, in Å), the count of Cα–Cα contacts (pairs closer than 8 Å and separated by more than four residues in sequence — i.e. tertiary, not local, contacts), and the bounding-box dimensions. Together they distinguish compact globular folds from extended fibres or disordered chains.

Q: What does the local fold look like, residue by residue?
A: A 3Di character summarizes, for each residue, the relative orientation of the Cα frame of its nearest spatial neighbor. Because it encodes fold topology rather than chemistry, 3Di alignments detect remote structural similarity that sequence alignment misses.

Q: How confident is the AlphaFold model at each residue?
A: For AlphaFold models, the B-factor field carries pLDDT — the model's own estimate of local accuracy on a 0–100 scale. Regions with pLDDT<50 should be treated as essentially unmodeled; they often correspond to intrinsically disordered segments.